Protein AF-A0A7C2KYA3-F1 (afdb_monomer_lite)

Secondary structure (DSSP, 8-state):
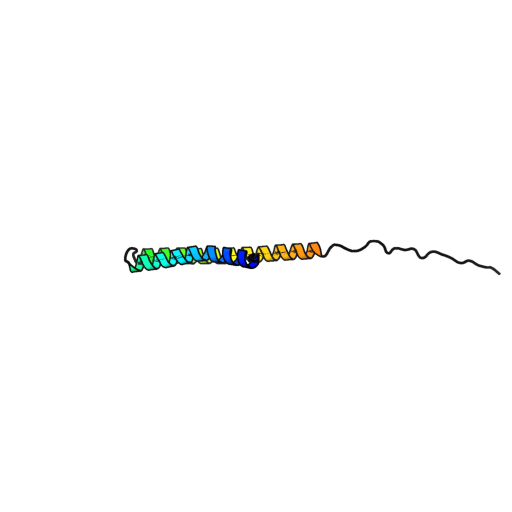-PPPHHHHHHHHHHHHHHHHHHHHHHHHHHHHTTSS-HHHHHHHHHHHHHHHHHHHHHHHHHHHHHHHHHHHHHHHHT---------------------

Foldseek 3Di:
DDDDPVRVLVVVLVVVLVVLVVVLVVLVVCVVVVVADPVRSVVSNVVSVVVSVVSVVVSVVVVVVVVVVVVVVVVVVVPPDDDPPPPDDDDDDDDDDDD

Sequence (99 aa):
MLMSVRDRVRAMLKARLKEVDERIKEAVERYRRGELDRESYIRLRCELELEKGRRVLENLRRMLAGRRSLAEQRDSSQVVHQDPHEVCSTYSAERSTSA

Structure (mmCIF, N/CA/C/O backbone):
data_AF-A0A7C2KYA3-F1
#
_entry.id   AF-A0A7C2KYA3-F1
#
loop_
_atom_site.group_PDB
_atom_site.id
_atom_site.type_symbol
_atom_site.label_atom_id
_atom_site.label_alt_id
_atom_site.label_comp_id
_atom_site.label_asym_id
_atom_site.label_entity_id
_atom_site.label_seq_id
_atom_site.pdbx_PDB_ins_code
_atom_site.Cartn_x
_atom_site.Cartn_y
_atom_site.Cartn_z
_atom_site.occupancy
_atom_site.B_iso_or_equiv
_atom_site.auth_seq_id
_atom_site.auth_comp_id
_atom_site.auth_asym_id
_atom_site.auth_atom_id
_atom_site.pdbx_PDB_model_num
ATOM 1 N N . MET A 1 1 ? -1.759 -16.303 -27.218 1.00 51.50 1 MET A N 1
ATOM 2 C 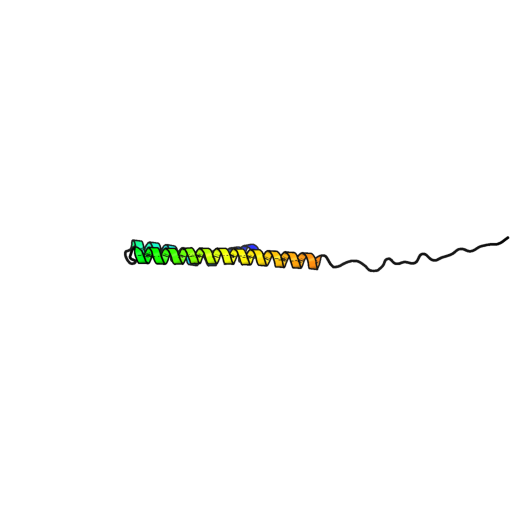CA . MET A 1 1 ? -1.189 -14.970 -27.523 1.00 51.50 1 MET A CA 1
ATOM 3 C C . MET A 1 1 ? 0.071 -14.783 -26.691 1.00 51.50 1 MET A C 1
ATOM 5 O O . MET A 1 1 ? -0.016 -14.879 -25.474 1.00 51.50 1 MET A O 1
ATOM 9 N N . LEU A 1 2 ? 1.234 -14.586 -27.315 1.00 61.53 2 LEU A N 1
ATOM 10 C CA . LEU A 1 2 ? 2.483 -14.309 -26.595 1.00 61.53 2 LEU A CA 1
ATOM 11 C C . LEU A 1 2 ? 2.440 -12.868 -26.065 1.00 61.53 2 LEU A C 1
ATOM 13 O O . LEU A 1 2 ? 2.302 -11.931 -26.849 1.00 61.53 2 LEU A O 1
ATOM 17 N N . MET A 1 3 ? 2.516 -12.684 -24.743 1.00 71.44 3 MET A N 1
ATOM 18 C CA . MET A 1 3 ? 2.611 -11.346 -24.147 1.00 71.44 3 MET A CA 1
ATOM 19 C C . MET A 1 3 ? 3.895 -10.663 -24.614 1.00 71.44 3 MET A C 1
ATOM 21 O O . MET A 1 3 ? 4.974 -11.259 -24.557 1.00 71.44 3 MET A O 1
ATOM 25 N N . SER A 1 4 ? 3.795 -9.397 -25.024 1.00 86.38 4 SER A N 1
ATOM 26 C CA . SER A 1 4 ? 4.982 -8.620 -25.368 1.00 86.38 4 SER A CA 1
ATOM 27 C C . SER A 1 4 ? 5.889 -8.456 -24.141 1.00 86.38 4 SER A C 1
ATOM 29 O O . SER A 1 4 ? 5.427 -8.431 -22.995 1.00 86.38 4 SER A O 1
ATOM 31 N N . VAL A 1 5 ? 7.194 -8.281 -24.365 1.00 77.81 5 VAL A N 1
ATOM 32 C CA . VAL A 1 5 ? 8.160 -7.988 -23.288 1.00 77.81 5 VAL A CA 1
ATOM 33 C C . VAL A 1 5 ? 7.715 -6.766 -22.474 1.00 77.81 5 VAL A C 1
ATOM 35 O O . VAL A 1 5 ? 7.824 -6.756 -21.249 1.00 77.81 5 VAL A O 1
ATOM 38 N N . ARG A 1 6 ? 7.120 -5.765 -23.138 1.00 80.19 6 ARG A N 1
ATOM 39 C CA . ARG A 1 6 ? 6.552 -4.571 -22.499 1.00 80.19 6 ARG A CA 1
ATOM 40 C C . ARG A 1 6 ? 5.420 -4.923 -21.535 1.00 80.19 6 ARG A C 1
ATOM 42 O O . ARG A 1 6 ? 5.384 -4.391 -20.426 1.00 80.19 6 ARG A O 1
ATOM 49 N N . ASP A 1 7 ? 4.519 -5.815 -21.933 1.00 83.94 7 ASP A N 1
ATOM 50 C CA . ASP A 1 7 ? 3.395 -6.233 -21.094 1.00 83.94 7 ASP A CA 1
ATOM 51 C C . ASP A 1 7 ? 3.859 -7.085 -19.916 1.00 83.94 7 ASP A C 1
ATOM 53 O O . ASP A 1 7 ? 3.352 -6.919 -18.808 1.00 83.94 7 ASP A O 1
ATOM 57 N N . ARG A 1 8 ? 4.881 -7.925 -20.114 1.00 82.50 8 ARG A N 1
ATOM 58 C CA . ARG A 1 8 ? 5.510 -8.696 -19.033 1.00 82.50 8 ARG A CA 1
ATOM 59 C C . ARG A 1 8 ? 6.166 -7.784 -17.996 1.00 82.50 8 ARG A C 1
ATOM 61 O O . ARG A 1 8 ? 5.922 -7.943 -16.802 1.00 82.50 8 ARG A O 1
ATOM 68 N N . VAL A 1 9 ? 6.930 -6.783 -18.440 1.00 79.94 9 VAL A N 1
ATOM 69 C CA . VAL A 1 9 ? 7.529 -5.775 -17.549 1.00 79.94 9 VAL A CA 1
ATOM 70 C C . VAL A 1 9 ? 6.437 -4.993 -16.821 1.00 79.94 9 VAL A C 1
ATOM 72 O O . VAL A 1 9 ? 6.479 -4.872 -15.599 1.00 79.94 9 VAL A O 1
ATOM 75 N N . ARG A 1 10 ? 5.403 -4.525 -17.529 1.00 82.31 10 ARG A N 1
ATOM 76 C CA . ARG A 1 10 ? 4.269 -3.815 -16.919 1.00 82.31 10 ARG A CA 1
ATOM 77 C C . ARG A 1 10 ? 3.551 -4.671 -15.871 1.00 82.31 10 ARG A C 1
ATOM 79 O O . ARG A 1 10 ? 3.208 -4.154 -14.810 1.00 82.31 10 ARG A O 1
ATOM 86 N N . ALA A 1 11 ? 3.339 -5.955 -16.147 1.00 83.19 11 ALA A N 1
ATOM 87 C CA . ALA A 1 11 ? 2.719 -6.889 -15.214 1.00 83.19 11 ALA A CA 1
ATOM 88 C C . ALA A 1 11 ? 3.574 -7.081 -13.954 1.00 83.19 11 ALA A C 1
ATOM 90 O O . ALA A 1 11 ? 3.045 -6.991 -12.850 1.00 83.19 11 ALA A O 1
ATOM 91 N N . MET A 1 12 ? 4.893 -7.244 -14.099 1.00 80.69 12 MET A N 1
ATOM 92 C CA . MET A 1 12 ? 5.811 -7.357 -12.959 1.00 80.69 12 MET A CA 1
ATOM 93 C C . MET A 1 12 ? 5.825 -6.095 -12.089 1.00 80.69 12 MET A C 1
ATOM 95 O O . MET A 1 12 ? 5.752 -6.189 -10.863 1.00 80.69 12 MET A O 1
ATOM 99 N N . LEU A 1 13 ? 5.880 -4.912 -12.712 1.00 81.38 13 LEU A N 1
ATOM 100 C CA . LEU A 1 13 ? 5.859 -3.635 -11.993 1.00 81.38 13 LEU A CA 1
ATOM 101 C C . LEU A 1 13 ? 4.544 -3.454 -11.220 1.00 81.38 13 LEU A C 1
ATOM 103 O O . LEU A 1 13 ? 4.568 -3.027 -10.067 1.00 81.38 13 LEU A O 1
ATOM 107 N N . LYS A 1 14 ? 3.406 -3.825 -11.823 1.00 82.38 14 LYS A N 1
ATOM 108 C CA . LYS A 1 14 ? 2.088 -3.776 -11.172 1.00 82.38 14 LYS A CA 1
ATOM 109 C C . LYS A 1 14 ? 1.947 -4.801 -10.049 1.00 82.38 14 LYS A C 1
ATOM 111 O O . LYS A 1 14 ? 1.417 -4.458 -8.999 1.00 82.38 14 LYS A O 1
ATOM 116 N N . ALA A 1 15 ? 2.428 -6.030 -10.238 1.00 80.75 15 ALA A N 1
ATOM 117 C CA . ALA A 1 15 ? 2.327 -7.090 -9.235 1.00 80.75 15 ALA A CA 1
ATOM 118 C C . ALA A 1 15 ? 3.029 -6.703 -7.924 1.00 80.75 15 ALA A C 1
ATOM 120 O O . ALA A 1 15 ? 2.453 -6.860 -6.850 1.00 80.75 15 ALA A O 1
ATOM 121 N N . ARG A 1 16 ? 4.221 -6.094 -8.019 1.00 78.94 16 ARG A N 1
ATOM 122 C CA . ARG A 1 16 ? 4.964 -5.581 -6.855 1.00 78.94 16 ARG A CA 1
ATOM 123 C C . ARG A 1 16 ? 4.241 -4.465 -6.098 1.00 78.94 16 ARG A C 1
ATOM 125 O O . ARG A 1 16 ? 4.512 -4.283 -4.917 1.00 78.94 16 ARG A O 1
ATOM 132 N N . LEU A 1 17 ? 3.369 -3.700 -6.748 1.00 91.38 17 LEU A N 1
ATOM 133 C CA . LEU A 1 17 ? 2.583 -2.655 -6.081 1.00 91.38 17 LEU A CA 1
ATOM 134 C C . LEU A 1 17 ? 1.288 -3.215 -5.495 1.00 91.38 17 LEU A C 1
ATOM 136 O O . LEU A 1 17 ? 0.923 -2.852 -4.382 1.00 91.38 17 LEU A O 1
ATOM 140 N N . LYS A 1 18 ? 0.660 -4.163 -6.202 1.00 92.12 18 LYS A N 1
ATOM 141 C CA . LYS A 1 18 ? -0.588 -4.806 -5.783 1.00 92.12 18 LYS A CA 1
ATOM 142 C C . LYS A 1 18 ? -0.474 -5.439 -4.397 1.00 92.12 18 LYS A C 1
ATOM 144 O O . LYS A 1 18 ? -1.383 -5.301 -3.597 1.00 92.12 18 LYS A O 1
ATOM 149 N N . GLU A 1 19 ? 0.641 -6.099 -4.100 1.00 92.31 19 GLU A N 1
ATOM 150 C CA . GLU A 1 19 ? 0.881 -6.696 -2.780 1.00 92.31 19 GLU A CA 1
ATOM 151 C C . GLU A 1 19 ? 0.808 -5.660 -1.644 1.00 92.31 19 GLU A C 1
ATOM 153 O O . GLU A 1 19 ? 0.167 -5.897 -0.623 1.00 92.31 19 GLU A O 1
ATOM 158 N N . VAL A 1 20 ? 1.422 -4.487 -1.831 1.00 94.81 20 VAL A N 1
ATOM 159 C CA . VAL A 1 20 ? 1.376 -3.413 -0.828 1.00 94.81 20 VAL A CA 1
ATOM 160 C C . VAL A 1 20 ? -0.024 -2.811 -0.750 1.00 94.81 20 VAL A C 1
ATOM 162 O O . VAL A 1 20 ? -0.503 -2.535 0.345 1.00 94.81 20 VAL A O 1
ATOM 165 N N . ASP A 1 21 ? -0.709 -2.666 -1.886 1.00 95.38 21 ASP A N 1
ATOM 166 C CA . ASP A 1 21 ? -2.097 -2.195 -1.922 1.00 95.38 21 ASP A CA 1
ATOM 167 C C . ASP A 1 21 ? -3.051 -3.134 -1.165 1.00 95.38 21 ASP A C 1
ATOM 169 O O . ASP A 1 21 ? -3.939 -2.660 -0.458 1.00 95.38 21 ASP A O 1
ATOM 173 N N . GLU A 1 22 ? -2.864 -4.453 -1.260 1.00 96.94 22 GLU A N 1
ATOM 174 C CA . GLU A 1 22 ? -3.665 -5.414 -0.493 1.00 96.94 22 GLU A CA 1
ATOM 175 C C . GLU A 1 22 ? -3.357 -5.342 1.009 1.00 96.94 22 GLU A C 1
ATOM 177 O O . GLU A 1 22 ? -4.288 -5.293 1.810 1.00 96.94 22 GLU A O 1
ATOM 182 N N . ARG A 1 23 ? -2.085 -5.208 1.410 1.00 96.88 23 ARG A N 1
ATOM 183 C CA . ARG A 1 23 ? -1.714 -5.001 2.828 1.00 96.88 23 ARG A CA 1
ATOM 184 C C . ARG A 1 23 ? -2.312 -3.713 3.401 1.00 96.88 23 ARG A C 1
ATOM 186 O O . ARG A 1 23 ? -2.723 -3.670 4.557 1.00 96.88 23 ARG A O 1
ATOM 193 N N . ILE A 1 24 ? -2.385 -2.660 2.589 1.00 97.25 24 ILE A N 1
ATOM 194 C CA . ILE A 1 24 ? -3.046 -1.401 2.945 1.00 97.25 24 ILE A CA 1
ATOM 195 C C . ILE A 1 24 ? -4.541 -1.616 3.182 1.00 97.25 24 ILE A C 1
ATOM 197 O O . ILE A 1 24 ? -5.066 -1.152 4.194 1.00 97.25 24 ILE A O 1
ATOM 201 N N . LYS A 1 25 ? -5.227 -2.312 2.268 1.00 97.88 25 LYS A N 1
ATOM 202 C CA . LYS A 1 25 ? -6.651 -2.631 2.433 1.00 97.88 25 LYS A CA 1
ATOM 203 C C . LYS A 1 25 ? -6.883 -3.468 3.682 1.00 97.88 25 LYS A C 1
ATOM 205 O O . LYS A 1 25 ? -7.788 -3.164 4.448 1.00 97.88 25 LYS A O 1
ATOM 210 N N . GLU A 1 26 ? -6.046 -4.470 3.920 1.00 97.75 26 GLU A N 1
ATOM 211 C CA . GLU A 1 26 ? -6.135 -5.309 5.111 1.00 97.75 26 GLU A CA 1
ATOM 212 C C . GLU A 1 26 ? -5.975 -4.484 6.394 1.00 97.75 26 GLU A C 1
ATOM 214 O O . GLU A 1 26 ? -6.782 -4.621 7.308 1.00 97.75 26 GLU A O 1
ATOM 219 N N . ALA A 1 27 ? -5.009 -3.561 6.451 1.00 97.88 27 ALA A N 1
ATOM 220 C CA . ALA A 1 27 ? -4.848 -2.660 7.594 1.00 97.88 27 ALA A CA 1
ATOM 221 C C . ALA A 1 27 ? -6.101 -1.799 7.847 1.00 97.88 27 ALA A C 1
ATOM 223 O O . ALA A 1 27 ? -6.494 -1.608 8.999 1.00 97.88 27 ALA A O 1
ATOM 224 N N . VAL A 1 28 ? -6.749 -1.307 6.782 1.00 98.00 28 VAL A N 1
ATOM 225 C CA . VAL A 1 28 ? -8.016 -0.560 6.873 1.00 98.00 28 VAL A CA 1
ATOM 226 C C . VAL A 1 28 ? -9.135 -1.439 7.427 1.00 98.00 28 VAL A C 1
ATOM 228 O O . VAL A 1 28 ? -9.862 -1.009 8.321 1.00 98.00 28 VAL A O 1
ATOM 231 N N . GLU A 1 29 ? -9.274 -2.665 6.929 1.00 98.38 29 GLU A N 1
ATOM 232 C CA . GLU A 1 29 ? -10.319 -3.587 7.379 1.00 98.38 29 GLU A CA 1
ATOM 233 C C . GLU A 1 29 ? -10.109 -4.033 8.829 1.00 98.38 29 GLU A C 1
ATOM 235 O O . GLU A 1 29 ? -11.061 -4.048 9.608 1.00 98.38 29 GLU A O 1
ATOM 240 N N . ARG A 1 30 ? -8.866 -4.301 9.238 1.00 98.00 30 ARG A N 1
ATOM 241 C CA . ARG A 1 30 ? -8.526 -4.616 10.634 1.00 98.00 30 ARG A CA 1
ATOM 242 C C . ARG A 1 30 ? -8.857 -3.460 11.577 1.00 98.00 30 ARG A C 1
ATOM 244 O O . ARG A 1 30 ? -9.450 -3.680 12.629 1.00 98.00 30 ARG A O 1
ATOM 251 N N . TYR A 1 31 ? -8.547 -2.224 11.180 1.00 98.12 31 TYR A N 1
ATOM 252 C CA . TYR A 1 31 ? -8.940 -1.034 11.938 1.00 98.12 31 TYR A CA 1
ATOM 253 C C . TYR A 1 31 ? -10.466 -0.895 12.038 1.00 98.12 31 TYR A C 1
ATOM 255 O O . TYR A 1 31 ? -10.997 -0.680 13.125 1.00 98.12 31 TYR A O 1
ATOM 263 N N . ARG A 1 32 ? -11.193 -1.090 10.929 1.00 97.50 32 ARG A N 1
ATOM 264 C CA . ARG A 1 32 ? -12.668 -1.047 10.904 1.00 97.50 32 ARG A CA 1
ATOM 265 C C . ARG A 1 32 ? -13.317 -2.079 11.822 1.00 97.50 32 ARG A C 1
ATOM 267 O O . ARG A 1 32 ? -14.343 -1.783 12.422 1.00 97.50 32 ARG A O 1
ATOM 274 N N . ARG A 1 33 ? -12.726 -3.270 11.934 1.00 98.25 33 ARG A N 1
ATOM 275 C CA . ARG A 1 33 ? -13.187 -4.340 12.833 1.00 98.25 33 ARG A CA 1
ATOM 276 C C . ARG A 1 33 ? -12.805 -4.116 14.299 1.00 98.25 33 ARG A C 1
ATOM 278 O O . ARG A 1 33 ? -13.225 -4.893 15.147 1.00 98.25 33 ARG A O 1
ATOM 285 N N . GLY A 1 34 ? -12.016 -3.084 14.605 1.00 97.12 34 GLY A N 1
ATOM 286 C CA . GLY A 1 34 ? -11.505 -2.828 15.953 1.00 97.12 34 GLY A CA 1
ATOM 287 C C . GLY A 1 34 ? -10.357 -3.754 16.372 1.00 97.12 34 GLY A C 1
ATOM 288 O O . GLY A 1 34 ? -9.967 -3.750 17.533 1.00 97.12 34 GLY A O 1
ATOM 289 N N . GLU A 1 35 ? -9.787 -4.523 15.440 1.00 97.56 35 GLU A N 1
ATOM 290 C CA . GLU A 1 35 ? -8.635 -5.411 15.677 1.00 97.56 35 GLU A CA 1
ATOM 291 C C . GLU A 1 35 ? -7.304 -4.642 15.749 1.00 97.56 35 GLU A C 1
ATOM 293 O O . GLU A 1 35 ? -6.253 -5.215 16.041 1.00 97.56 35 GLU A O 1
ATOM 298 N N . LEU A 1 36 ? -7.330 -3.351 15.416 1.00 96.38 36 LEU A N 1
ATOM 299 C CA . LEU A 1 36 ? -6.184 -2.456 15.43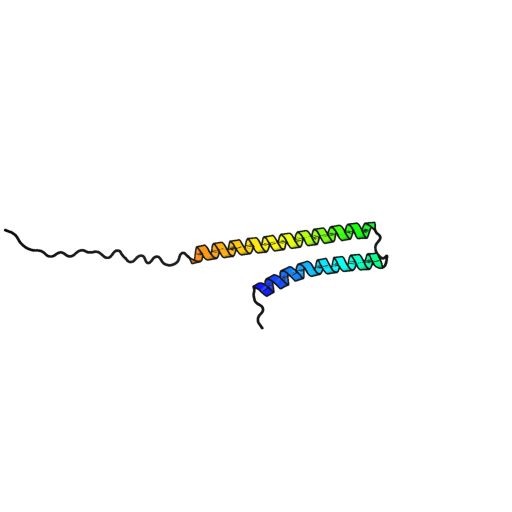0 1.00 96.38 36 LEU A CA 1
ATOM 300 C C . LEU A 1 36 ? -6.619 -1.127 16.044 1.00 96.38 36 LEU A C 1
ATOM 302 O O . LEU A 1 36 ? -7.608 -0.540 15.604 1.00 96.38 36 LEU A O 1
ATOM 306 N N . ASP A 1 37 ? -5.894 -0.642 17.048 1.00 97.75 37 ASP A N 1
ATOM 307 C CA . ASP A 1 37 ? -6.158 0.679 17.609 1.00 97.75 37 ASP A CA 1
ATOM 308 C C . ASP A 1 37 ? -5.718 1.788 16.638 1.00 97.75 37 ASP A C 1
ATOM 310 O O . ASP A 1 37 ? -5.007 1.563 15.652 1.00 97.75 37 ASP A O 1
ATOM 314 N N . ARG A 1 38 ? -6.156 3.019 16.916 1.00 97.50 38 ARG A N 1
ATOM 315 C CA . ARG A 1 38 ? -5.902 4.169 16.043 1.00 97.50 38 ARG A CA 1
ATOM 316 C C . ARG A 1 38 ? -4.411 4.454 15.858 1.00 97.50 38 ARG A C 1
ATOM 318 O O . ARG A 1 38 ? -4.012 4.795 14.746 1.00 97.50 38 ARG A O 1
ATOM 325 N N . GLU A 1 39 ? -3.606 4.360 16.911 1.00 98.19 39 GLU A N 1
ATOM 326 C CA . GLU A 1 39 ? -2.180 4.670 16.834 1.00 98.19 39 GLU A CA 1
ATOM 327 C C . GLU A 1 39 ? -1.446 3.601 16.022 1.00 98.19 39 GLU A C 1
ATOM 329 O O . GLU A 1 39 ? -0.720 3.930 15.077 1.00 98.19 39 GLU A O 1
ATOM 334 N N . SER A 1 40 ? -1.709 2.326 16.320 1.00 98.00 40 SER A N 1
ATOM 335 C CA . SER A 1 40 ? -1.149 1.196 15.576 1.00 98.00 40 SER A CA 1
ATOM 336 C C . SER A 1 40 ? -1.551 1.226 14.102 1.00 98.00 40 SER A C 1
ATOM 338 O O . SER A 1 40 ? -0.712 0.993 13.230 1.00 98.00 40 SER A O 1
ATOM 340 N N . TYR A 1 41 ? -2.803 1.581 13.797 1.00 98.31 41 TYR A N 1
ATOM 341 C CA . TYR A 1 41 ? -3.268 1.764 12.422 1.00 98.31 41 TYR A CA 1
ATOM 342 C C . TYR A 1 41 ? -2.511 2.874 11.695 1.00 98.31 41 TYR A C 1
ATOM 344 O O . TYR A 1 41 ? -2.028 2.648 10.587 1.00 98.31 41 TYR A O 1
ATOM 352 N N . ILE A 1 42 ? -2.373 4.058 12.301 1.00 98.31 42 ILE A N 1
ATOM 353 C CA . ILE A 1 42 ? -1.665 5.183 11.676 1.00 98.31 42 ILE A CA 1
ATOM 354 C C . ILE A 1 42 ? -0.205 4.811 11.409 1.00 98.31 42 ILE A C 1
ATOM 356 O O . ILE A 1 42 ? 0.289 5.036 10.303 1.00 98.31 42 ILE A O 1
ATOM 360 N N . ARG A 1 43 ? 0.471 4.198 12.387 1.00 98.38 43 ARG A N 1
ATOM 361 C CA . ARG A 1 43 ? 1.868 3.770 12.251 1.00 98.38 43 ARG A CA 1
ATOM 362 C C . ARG A 1 43 ? 2.034 2.775 11.102 1.00 98.38 43 ARG A C 1
ATOM 364 O O . ARG A 1 43 ? 2.815 3.028 10.185 1.00 98.38 43 ARG A O 1
ATOM 371 N N . LEU A 1 44 ? 1.223 1.716 11.093 1.00 98.00 44 LEU A N 1
ATOM 372 C CA . LEU A 1 44 ? 1.229 0.704 10.037 1.00 98.00 44 LEU A CA 1
ATOM 373 C C . LEU A 1 44 ? 0.910 1.311 8.660 1.00 98.00 44 LEU A C 1
ATOM 375 O O . LEU A 1 44 ? 1.560 0.988 7.666 1.00 98.00 44 LEU A O 1
ATOM 379 N N . ARG A 1 45 ? -0.067 2.224 8.583 1.00 97.81 45 ARG A N 1
ATOM 380 C CA . ARG A 1 45 ? -0.442 2.908 7.338 1.00 97.81 45 ARG A CA 1
ATOM 381 C C . ARG A 1 45 ? 0.725 3.718 6.776 1.00 97.81 45 ARG A C 1
ATOM 383 O O . ARG A 1 45 ? 0.987 3.629 5.577 1.00 97.81 45 ARG A O 1
ATOM 390 N N . CYS A 1 46 ? 1.426 4.471 7.623 1.00 98.06 46 CYS A N 1
ATOM 391 C CA . CYS A 1 46 ? 2.602 5.248 7.236 1.00 98.06 46 CYS A CA 1
ATOM 392 C C . CYS A 1 46 ? 3.730 4.350 6.718 1.00 98.06 46 CYS A C 1
ATOM 394 O O . CYS A 1 46 ? 4.308 4.634 5.669 1.00 98.06 46 CYS A O 1
ATOM 396 N N . GLU A 1 47 ? 4.020 3.247 7.409 1.00 98.06 47 GLU A N 1
ATOM 397 C CA . GLU A 1 47 ? 5.047 2.289 6.987 1.00 98.06 47 GLU A CA 1
ATOM 398 C C . GLU A 1 47 ? 4.744 1.688 5.609 1.00 98.06 47 GLU A C 1
ATOM 400 O O . GLU A 1 47 ? 5.628 1.642 4.746 1.00 98.06 47 GLU A O 1
ATOM 405 N N . LEU A 1 48 ? 3.489 1.293 5.375 1.00 97.69 48 LEU A N 1
ATOM 406 C CA . LEU A 1 48 ? 3.038 0.731 4.101 1.00 97.69 48 LEU A CA 1
ATOM 407 C C . LEU A 1 48 ? 3.091 1.752 2.956 1.00 97.69 48 LEU A C 1
ATOM 409 O O . LEU A 1 48 ? 3.530 1.415 1.856 1.00 97.69 48 LEU A O 1
ATOM 413 N N . GLU A 1 49 ? 2.691 3.005 3.191 1.00 97.25 49 GLU A N 1
ATOM 414 C CA . GLU A 1 49 ? 2.774 4.057 2.167 1.00 97.25 49 GLU A CA 1
ATOM 415 C C . GLU A 1 49 ? 4.227 4.421 1.832 1.00 97.25 49 GLU A C 1
ATOM 417 O O . GLU A 1 49 ? 4.583 4.585 0.661 1.00 97.25 49 GLU A O 1
ATOM 422 N N . LEU A 1 50 ? 5.110 4.460 2.835 1.00 97.69 50 LEU A N 1
ATOM 423 C CA . LEU A 1 50 ? 6.544 4.633 2.607 1.00 97.69 50 LEU A CA 1
ATOM 424 C C . LEU A 1 50 ? 7.132 3.463 1.811 1.00 97.69 50 LEU A C 1
ATOM 426 O O . LEU A 1 50 ? 7.935 3.674 0.898 1.00 97.69 50 LEU A O 1
ATOM 430 N N . GLU A 1 51 ? 6.734 2.227 2.119 1.00 96.31 51 GLU A N 1
ATOM 431 C CA . GLU A 1 51 ? 7.142 1.048 1.355 1.00 96.31 51 GLU A CA 1
ATOM 432 C C . GLU A 1 51 ? 6.680 1.134 -0.104 1.00 96.31 51 GLU A C 1
ATOM 434 O O . GLU A 1 51 ? 7.481 0.916 -1.019 1.00 96.31 51 GLU A O 1
ATOM 439 N N . LYS A 1 52 ? 5.424 1.525 -0.336 1.00 95.25 52 LYS A N 1
ATOM 440 C CA . LYS A 1 52 ? 4.879 1.747 -1.678 1.00 95.25 52 LYS A CA 1
ATOM 441 C C . LYS A 1 52 ? 5.698 2.784 -2.444 1.00 95.25 52 LYS A C 1
ATOM 443 O O . LYS A 1 52 ? 6.110 2.518 -3.574 1.00 95.25 52 LYS A O 1
ATOM 448 N N . GLY A 1 53 ? 6.008 3.919 -1.814 1.00 95.12 53 GLY A N 1
ATOM 449 C CA . GLY A 1 53 ? 6.869 4.956 -2.384 1.00 95.12 53 GLY A CA 1
ATOM 450 C C . GLY A 1 53 ? 8.255 4.429 -2.773 1.00 95.12 53 GLY A C 1
ATOM 451 O O . GLY A 1 53 ? 8.709 4.652 -3.898 1.00 95.12 53 GLY A O 1
ATOM 452 N N . ARG A 1 54 ? 8.903 3.646 -1.896 1.00 95.44 54 ARG A N 1
ATOM 453 C CA . ARG A 1 54 ? 10.197 3.000 -2.193 1.00 95.44 54 ARG A CA 1
ATOM 454 C C . ARG A 1 54 ? 10.111 2.063 -3.401 1.00 95.44 54 ARG A C 1
ATOM 456 O O . ARG A 1 54 ? 10.966 2.145 -4.283 1.00 95.44 54 ARG A O 1
ATOM 463 N N . ARG A 1 55 ? 9.075 1.218 -3.481 1.00 93.38 55 ARG A N 1
ATOM 464 C CA . ARG A 1 55 ? 8.866 0.297 -4.616 1.00 93.38 55 ARG A CA 1
ATOM 465 C C . ARG A 1 55 ? 8.638 1.061 -5.929 1.00 93.38 55 ARG A C 1
ATOM 467 O O . ARG A 1 55 ? 9.187 0.677 -6.960 1.00 93.38 55 ARG A O 1
ATOM 474 N N . VAL A 1 56 ? 7.885 2.165 -5.906 1.00 91.75 56 VAL A N 1
ATOM 475 C CA . VAL A 1 56 ? 7.692 3.036 -7.083 1.00 91.75 56 VAL A CA 1
ATOM 476 C C . VAL A 1 56 ? 9.014 3.657 -7.539 1.00 91.75 56 VAL A C 1
ATOM 478 O O . VAL A 1 56 ? 9.338 3.598 -8.726 1.00 91.75 56 VAL A O 1
ATOM 481 N N . LEU A 1 57 ? 9.810 4.206 -6.619 1.00 93.50 57 LEU A N 1
ATOM 482 C CA . LEU A 1 57 ? 11.113 4.788 -6.952 1.00 93.50 57 LEU A CA 1
ATOM 483 C C . LEU A 1 57 ? 12.077 3.749 -7.534 1.00 93.50 57 LEU A C 1
ATOM 485 O O . LEU A 1 57 ? 12.766 4.027 -8.515 1.00 93.50 57 LEU A O 1
ATOM 489 N N . GLU A 1 58 ? 12.113 2.541 -6.971 1.00 91.31 58 GLU A N 1
ATOM 490 C CA . GLU A 1 58 ? 12.924 1.445 -7.503 1.00 91.31 58 GLU A CA 1
ATOM 491 C C . GLU A 1 58 ? 12.491 1.064 -8.927 1.00 91.31 58 GLU A C 1
ATOM 493 O O . GLU A 1 58 ? 13.330 0.927 -9.821 1.00 91.31 58 GLU A O 1
ATOM 498 N N . ASN A 1 59 ? 11.182 0.958 -9.161 1.00 89.44 59 ASN A N 1
ATOM 499 C CA . ASN A 1 59 ? 10.619 0.693 -10.481 1.00 89.44 59 ASN A CA 1
ATOM 500 C C . ASN A 1 59 ? 11.061 1.751 -11.507 1.00 89.44 59 ASN A C 1
ATOM 502 O O . ASN A 1 59 ? 11.524 1.399 -12.593 1.00 89.44 59 ASN A O 1
ATOM 506 N N . LEU A 1 60 ? 10.992 3.037 -11.149 1.00 86.81 60 LEU A N 1
ATOM 507 C CA . LEU A 1 60 ? 11.448 4.135 -12.006 1.00 86.81 60 LEU A CA 1
ATOM 508 C C . LEU A 1 60 ? 12.955 4.064 -12.286 1.00 86.81 60 LEU A C 1
ATOM 510 O O . LEU A 1 60 ? 13.370 4.202 -13.437 1.00 86.81 60 LEU A O 1
ATOM 514 N N . ARG A 1 61 ? 13.782 3.784 -11.269 1.00 88.56 61 ARG A N 1
ATOM 515 C CA . ARG A 1 61 ? 15.236 3.611 -11.442 1.00 88.56 61 ARG A CA 1
ATOM 516 C C . ARG A 1 61 ? 15.563 2.475 -12.407 1.00 88.56 61 ARG A C 1
ATOM 518 O O . ARG A 1 61 ? 16.383 2.663 -13.300 1.00 88.56 61 ARG A O 1
ATOM 525 N N . ARG A 1 62 ? 14.892 1.326 -12.278 1.00 84.81 62 ARG A N 1
ATOM 526 C CA . ARG A 1 62 ? 15.069 0.178 -13.186 1.00 84.81 62 ARG A CA 1
ATOM 527 C C . ARG A 1 62 ? 14.674 0.525 -14.621 1.00 84.81 62 ARG A C 1
ATOM 529 O O . ARG A 1 62 ? 15.381 0.153 -15.553 1.00 84.81 62 ARG A O 1
ATOM 536 N N . MET A 1 63 ? 13.590 1.280 -14.806 1.00 82.38 63 MET A N 1
ATOM 537 C CA . MET A 1 63 ? 13.184 1.760 -16.131 1.00 82.38 63 MET A CA 1
ATOM 538 C C . MET A 1 63 ? 14.213 2.719 -16.745 1.00 82.38 63 MET A C 1
ATOM 540 O O . MET A 1 63 ? 14.499 2.627 -17.938 1.00 82.38 63 MET A O 1
ATOM 544 N N . LEU A 1 64 ? 14.789 3.621 -15.944 1.00 81.88 64 LEU A N 1
ATOM 545 C CA . LEU A 1 64 ? 15.836 4.540 -16.396 1.00 81.88 64 LEU A CA 1
ATOM 546 C C . LEU A 1 64 ? 17.141 3.810 -16.738 1.00 81.88 64 LEU A C 1
ATOM 548 O O . LEU A 1 64 ? 17.742 4.112 -17.764 1.00 81.88 64 LEU A O 1
ATOM 552 N N . ALA A 1 65 ? 17.560 2.838 -15.923 1.00 79.12 65 ALA A N 1
ATOM 553 C CA . ALA A 1 65 ? 18.744 2.022 -16.192 1.00 79.12 65 ALA A CA 1
ATOM 554 C C . ALA A 1 65 ? 18.578 1.190 -17.474 1.00 79.12 65 ALA A C 1
ATOM 556 O O . ALA A 1 65 ? 19.452 1.204 -18.338 1.00 79.12 65 ALA A O 1
ATOM 557 N N . GLY A 1 66 ? 17.415 0.552 -17.653 1.00 74.50 66 GLY A N 1
ATOM 558 C CA . GLY A 1 66 ? 17.097 -0.180 -18.880 1.00 74.50 66 GLY A CA 1
ATOM 559 C C . GLY A 1 66 ? 17.101 0.710 -20.129 1.00 74.50 66 GLY A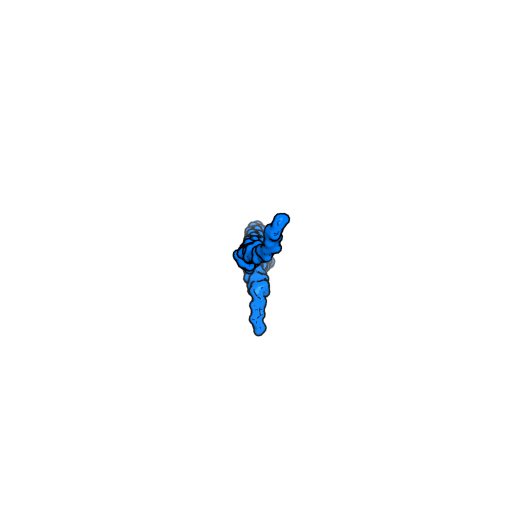 C 1
ATOM 560 O O . GLY A 1 66 ? 17.532 0.272 -21.189 1.00 74.50 66 GLY A O 1
ATOM 561 N N . ARG A 1 67 ? 16.685 1.981 -20.014 1.00 68.38 67 ARG A N 1
ATOM 562 C CA . ARG A 1 67 ? 16.778 2.952 -21.119 1.00 68.38 67 ARG A CA 1
ATOM 563 C C . ARG A 1 67 ? 18.218 3.291 -21.507 1.00 68.38 67 ARG A C 1
ATOM 565 O O . ARG A 1 67 ? 18.479 3.399 -22.698 1.00 68.38 67 ARG A O 1
ATOM 572 N N . ARG A 1 68 ? 19.127 3.465 -20.540 1.00 66.38 68 ARG A N 1
ATOM 573 C CA . ARG A 1 68 ? 20.543 3.776 -20.825 1.00 66.38 68 ARG A CA 1
ATOM 574 C C . ARG A 1 68 ? 21.249 2.607 -21.506 1.00 66.38 68 ARG A C 1
ATOM 576 O O . ARG A 1 68 ? 21.864 2.806 -22.541 1.00 66.38 68 ARG A O 1
ATOM 583 N N . SER A 1 69 ? 21.031 1.389 -21.010 1.00 61.19 69 SER A N 1
ATOM 584 C CA . SER A 1 69 ? 21.575 0.172 -21.625 1.00 61.19 69 SER A CA 1
ATOM 585 C C . SER A 1 69 ? 21.107 -0.020 -23.079 1.00 61.19 69 SER A C 1
ATOM 587 O O . SER A 1 6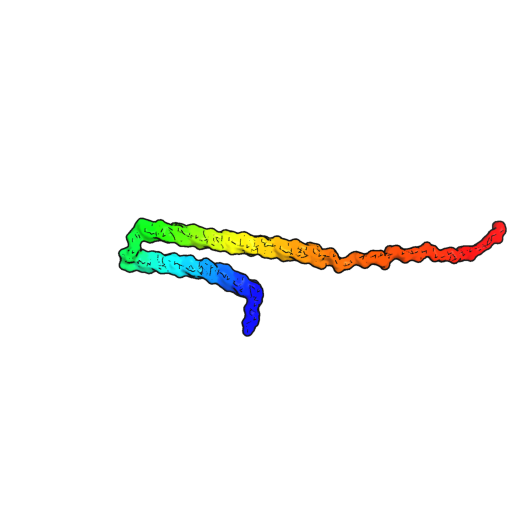9 ? 21.902 -0.391 -23.937 1.00 61.19 69 SER A O 1
ATOM 589 N N . LEU A 1 70 ? 19.843 0.299 -23.391 1.00 62.16 70 LEU A N 1
ATOM 590 C CA . LEU A 1 70 ? 19.333 0.268 -24.770 1.00 62.16 70 LEU A CA 1
ATOM 591 C C . LEU A 1 70 ? 19.913 1.380 -25.663 1.00 62.16 70 LEU A C 1
ATOM 593 O O . LEU A 1 70 ? 20.008 1.191 -26.874 1.00 62.16 70 LEU A O 1
ATOM 597 N N . ALA A 1 71 ? 20.265 2.535 -25.092 1.00 60.16 71 ALA A N 1
ATOM 598 C CA . ALA A 1 71 ? 20.911 3.622 -25.825 1.00 60.16 71 ALA A CA 1
ATOM 599 C C . ALA A 1 71 ? 22.373 3.274 -26.165 1.00 60.16 71 ALA A C 1
ATOM 601 O O . ALA A 1 71 ? 22.770 3.399 -27.317 1.00 60.16 71 ALA A O 1
ATOM 602 N N . GLU A 1 72 ? 23.124 2.722 -25.210 1.00 60.53 72 GLU A N 1
ATOM 603 C CA . GLU A 1 72 ? 24.517 2.277 -25.396 1.00 60.53 72 GLU A CA 1
ATOM 604 C C . GLU A 1 72 ? 24.637 1.120 -26.409 1.00 60.53 72 GLU A C 1
ATOM 606 O O . GLU A 1 72 ? 25.566 1.075 -27.218 1.00 60.53 72 GLU A O 1
ATOM 611 N N . GLN A 1 73 ? 23.663 0.202 -26.430 1.00 56.66 73 GLN A N 1
ATOM 612 C CA . GLN A 1 73 ? 23.593 -0.865 -27.437 1.00 56.66 73 GLN A CA 1
ATOM 613 C C . GLN A 1 73 ? 23.269 -0.346 -28.847 1.00 56.66 73 GLN A C 1
ATOM 615 O O . GLN A 1 73 ? 23.740 -0.922 -29.831 1.00 56.66 73 GLN A O 1
ATOM 620 N N . ARG A 1 74 ? 22.477 0.730 -28.965 1.00 55.56 74 ARG A N 1
ATOM 621 C CA . ARG A 1 74 ? 22.175 1.369 -30.256 1.00 55.56 74 ARG A CA 1
ATOM 622 C C . ARG A 1 74 ? 23.389 2.084 -30.840 1.00 55.56 74 ARG A C 1
ATOM 624 O O . ARG A 1 74 ? 23.651 1.887 -32.022 1.00 55.56 74 ARG A O 1
ATOM 631 N N . ASP A 1 75 ? 24.136 2.819 -30.021 1.00 57.56 75 ASP A N 1
ATOM 632 C CA . ASP A 1 75 ? 25.378 3.474 -30.456 1.00 57.56 75 ASP A CA 1
ATOM 633 C C . ASP A 1 75 ? 26.432 2.446 -30.882 1.00 57.56 75 ASP A C 1
ATOM 635 O O . ASP A 1 75 ? 27.081 2.606 -31.909 1.00 57.56 75 ASP A O 1
ATOM 639 N N . SER A 1 76 ? 26.536 1.323 -30.165 1.00 54.03 76 SER A N 1
ATOM 640 C CA . SER A 1 76 ? 27.481 0.249 -30.505 1.00 54.03 76 SER A CA 1
ATOM 641 C C . SER A 1 76 ? 27.096 -0.514 -31.784 1.00 54.03 76 SER A C 1
ATOM 643 O O . SER A 1 76 ? 27.962 -1.039 -32.477 1.00 54.03 76 SER A O 1
ATOM 645 N N . SER A 1 77 ? 25.803 -0.566 -32.127 1.00 55.78 77 SER A N 1
ATOM 646 C CA . SER A 1 77 ? 25.307 -1.217 -33.353 1.00 55.78 77 SER A CA 1
ATOM 647 C C . SER A 1 77 ? 25.375 -0.314 -34.592 1.00 55.78 77 SER A C 1
ATOM 649 O O . SER A 1 77 ? 25.179 -0.799 -35.702 1.00 55.78 77 SER A O 1
ATOM 651 N N . GLN A 1 78 ? 25.644 0.987 -34.429 1.00 52.69 78 GLN A N 1
ATOM 652 C CA . GLN A 1 78 ? 25.863 1.921 -35.542 1.00 52.69 78 GLN A CA 1
ATOM 653 C C . GLN A 1 78 ? 27.317 1.953 -36.039 1.00 52.69 78 GLN A C 1
ATOM 655 O O . GLN A 1 78 ? 27.600 2.615 -37.034 1.00 52.69 78 GLN A O 1
ATOM 660 N N . VAL A 1 79 ? 28.229 1.196 -35.418 1.00 52.22 79 VAL A N 1
ATOM 661 C CA . VAL A 1 79 ? 29.644 1.114 -35.816 1.00 52.22 79 VAL A CA 1
ATOM 662 C C . VAL A 1 79 ? 29.939 -0.208 -36.538 1.00 52.22 79 VAL A C 1
ATOM 664 O O . VAL A 1 79 ? 30.818 -0.954 -36.131 1.00 52.22 79 VAL A O 1
ATOM 667 N N . VAL A 1 80 ? 29.201 -0.542 -37.604 1.00 53.03 80 VAL A N 1
ATOM 668 C CA . VAL A 1 80 ? 29.609 -1.601 -38.554 1.00 53.03 80 VAL A CA 1
ATOM 669 C C . VAL A 1 80 ? 29.161 -1.249 -39.978 1.00 53.03 80 VAL A C 1
ATOM 671 O O . VAL A 1 80 ? 28.085 -1.648 -40.409 1.00 53.03 80 VAL A O 1
ATOM 674 N N . HIS A 1 81 ? 29.973 -0.442 -40.667 1.00 48.66 81 HIS A N 1
ATOM 675 C CA . HIS A 1 81 ? 30.466 -0.603 -42.051 1.00 48.66 81 HIS A CA 1
ATOM 676 C C . HIS A 1 81 ? 31.028 0.749 -42.521 1.00 48.66 81 HIS A C 1
ATOM 678 O O . HIS A 1 81 ? 30.318 1.592 -43.063 1.00 48.66 81 HIS A O 1
ATOM 684 N N . GLN A 1 82 ? 32.324 0.965 -42.306 1.00 45.44 82 GLN A N 1
ATOM 685 C CA . GLN A 1 82 ? 33.121 1.733 -43.257 1.00 45.44 82 GLN A CA 1
ATOM 686 C C . GLN A 1 82 ? 33.981 0.703 -43.979 1.00 45.44 82 GLN A C 1
ATOM 688 O O . GLN A 1 82 ? 34.895 0.132 -43.386 1.00 45.44 82 GLN A O 1
ATOM 693 N N . ASP A 1 83 ? 33.613 0.406 -45.224 1.00 45.44 83 ASP A N 1
ATOM 694 C CA . ASP A 1 83 ? 34.432 -0.403 -46.121 1.00 45.44 83 ASP A CA 1
ATOM 695 C C . ASP A 1 83 ? 35.801 0.273 -46.306 1.00 45.44 83 ASP A C 1
ATOM 697 O O . ASP A 1 83 ? 35.850 1.450 -46.668 1.00 45.44 83 ASP A O 1
ATOM 701 N N . PRO A 1 84 ? 36.928 -0.430 -46.093 1.00 49.06 84 PRO A N 1
ATOM 702 C CA . PRO A 1 84 ? 38.258 0.153 -46.251 1.00 49.06 84 PRO A CA 1
ATOM 703 C C . PRO A 1 84 ? 38.794 0.078 -47.694 1.00 49.06 84 PRO A C 1
ATOM 705 O O . PRO A 1 84 ? 40.001 0.167 -47.903 1.00 49.06 84 PRO A O 1
ATOM 708 N N . HIS A 1 85 ? 37.939 -0.083 -48.708 1.00 46.59 85 HIS A N 1
ATOM 709 C CA . HIS A 1 85 ? 38.373 -0.290 -50.093 1.00 46.59 85 HIS A CA 1
ATOM 710 C C . HIS A 1 85 ? 37.883 0.792 -51.061 1.00 46.59 85 HIS A C 1
ATOM 712 O O . HIS A 1 85 ? 37.160 0.500 -51.998 1.00 46.59 85 HIS A O 1
ATOM 718 N N . GLU A 1 86 ? 38.378 2.021 -50.907 1.00 47.38 86 GLU A N 1
ATOM 719 C CA . GLU A 1 86 ? 38.596 2.918 -52.053 1.00 47.38 86 GLU A CA 1
ATOM 720 C C . GLU A 1 86 ? 39.907 3.697 -51.875 1.00 47.38 86 GLU A C 1
ATOM 722 O O . GLU A 1 86 ? 39.945 4.895 -51.623 1.00 47.38 86 GLU A O 1
ATOM 727 N N . VAL A 1 87 ? 41.027 2.990 -52.028 1.00 46.25 87 VAL A N 1
ATOM 728 C CA . VAL A 1 87 ? 42.267 3.598 -52.527 1.00 46.25 87 VAL A CA 1
ATOM 729 C C . VAL A 1 87 ? 42.642 2.827 -53.786 1.00 46.25 87 VAL A C 1
ATOM 731 O O . VAL A 1 87 ? 43.514 1.962 -53.779 1.00 46.25 87 VAL A O 1
ATOM 734 N N . CYS A 1 88 ? 41.912 3.086 -54.875 1.00 36.62 88 CYS A N 1
ATOM 735 C CA . CYS A 1 88 ? 42.286 2.616 -56.203 1.00 36.62 88 CYS A CA 1
ATOM 736 C C . CYS A 1 88 ? 43.022 3.738 -56.939 1.00 36.62 88 CYS A C 1
ATOM 738 O O . CYS A 1 88 ? 42.429 4.650 -57.506 1.00 36.62 88 CYS A O 1
ATOM 740 N N . SER A 1 89 ? 44.347 3.654 -56.833 1.00 45.28 89 SER A N 1
ATOM 741 C CA . SER A 1 89 ? 45.352 4.022 -57.829 1.00 45.28 89 SER A CA 1
ATOM 742 C C . SER A 1 89 ? 44.806 4.454 -59.199 1.00 45.28 89 SER A C 1
ATOM 744 O O . SER A 1 89 ? 44.374 3.622 -59.995 1.00 45.28 89 SER A O 1
ATOM 746 N N . THR A 1 90 ? 44.945 5.736 -59.537 1.00 43.88 90 THR A N 1
ATOM 747 C CA . THR A 1 90 ? 44.989 6.175 -60.938 1.00 43.88 90 THR A CA 1
ATOM 748 C C . THR A 1 90 ? 46.442 6.429 -61.320 1.00 43.88 90 THR A C 1
ATOM 750 O O . THR A 1 90 ? 46.938 7.553 -61.249 1.00 43.88 90 THR A O 1
ATOM 753 N N . TYR A 1 91 ? 47.137 5.362 -61.709 1.00 38.78 91 TYR A N 1
ATOM 754 C CA . TYR A 1 91 ? 48.378 5.454 -62.471 1.00 38.78 91 TYR A CA 1
ATOM 755 C C . TYR A 1 91 ? 48.199 4.675 -63.771 1.00 38.78 91 TYR A C 1
ATOM 757 O O . TYR A 1 91 ? 48.039 3.458 -63.730 1.00 38.78 91 TYR A O 1
ATOM 765 N N . SER A 1 92 ? 48.190 5.392 -64.896 1.00 40.12 92 SER A N 1
ATOM 766 C CA . SER A 1 92 ? 48.643 5.009 -66.252 1.00 40.12 92 SER A CA 1
ATOM 767 C C . SER A 1 92 ? 48.304 6.204 -67.159 1.00 40.12 92 SER A C 1
ATOM 769 O O . SER A 1 92 ? 47.134 6.514 -67.329 1.00 40.12 92 SER A O 1
ATOM 771 N N . ALA A 1 93 ? 49.222 7.094 -67.541 1.00 46.91 93 ALA A N 1
ATOM 772 C CA . ALA A 1 93 ? 50.425 6.919 -68.361 1.00 46.91 93 ALA A CA 1
ATOM 773 C C . ALA A 1 93 ? 50.120 6.540 -69.823 1.00 46.91 93 ALA A C 1
ATOM 775 O O . ALA A 1 93 ? 50.042 5.364 -70.147 1.00 46.91 93 ALA A O 1
ATOM 776 N N . GL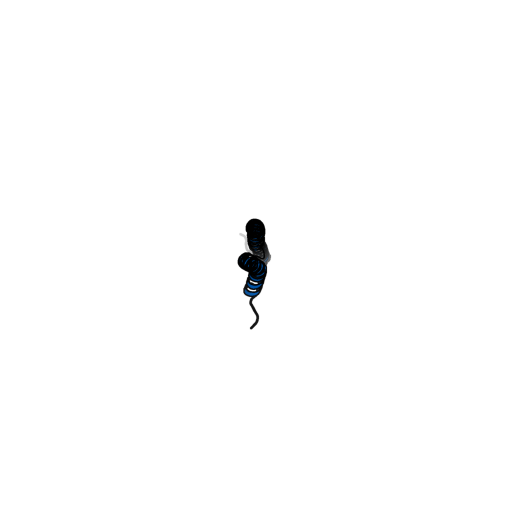U A 1 94 ? 50.089 7.548 -70.698 1.00 44.88 94 GLU A N 1
ATOM 777 C CA . GLU A 1 94 ? 50.470 7.462 -72.120 1.00 44.88 94 GLU A CA 1
ATOM 778 C C . GLU A 1 94 ? 51.314 8.728 -72.404 1.00 44.88 94 GLU A C 1
ATOM 780 O O . GLU A 1 94 ? 50.806 9.840 -72.313 1.00 44.88 94 GLU A O 1
ATOM 785 N N . ARG A 1 95 ? 52.660 8.693 -72.366 1.00 44.59 95 ARG A N 1
ATOM 786 C CA . ARG A 1 95 ? 53.603 8.419 -73.482 1.00 44.59 95 ARG A CA 1
ATOM 787 C C . ARG A 1 95 ? 53.074 8.909 -74.832 1.00 44.59 95 ARG A C 1
ATOM 789 O O . ARG A 1 95 ? 52.177 8.295 -75.387 1.00 44.59 95 ARG A O 1
ATOM 796 N N . SER A 1 96 ? 53.583 10.015 -75.378 1.00 46.00 96 SER A N 1
ATOM 797 C CA . SER A 1 96 ? 54.716 10.092 -76.337 1.00 46.00 96 SER A CA 1
ATOM 798 C C . SER A 1 96 ? 54.581 11.473 -77.029 1.00 46.00 96 SER A C 1
ATOM 800 O O . SER A 1 96 ? 53.457 11.942 -77.141 1.00 46.00 96 SER A O 1
ATOM 802 N N . THR A 1 97 ? 55.562 12.245 -77.506 1.00 42.56 97 THR A N 1
ATOM 803 C CA . THR A 1 97 ? 56.929 12.022 -78.009 1.00 42.56 97 THR A CA 1
ATOM 804 C C . THR A 1 97 ? 57.575 13.397 -78.265 1.00 42.56 97 THR A C 1
ATOM 806 O O . THR A 1 97 ? 56.876 14.364 -78.555 1.00 42.56 97 THR A O 1
ATOM 809 N N . SER A 1 98 ? 58.905 13.447 -78.178 1.00 42.06 98 SER A N 1
ATOM 810 C CA . SER A 1 98 ? 59.808 14.563 -78.491 1.00 42.06 98 SER A CA 1
ATOM 811 C C . SER A 1 98 ? 59.633 15.219 -79.869 1.00 42.06 98 SER A C 1
ATOM 813 O O . SER A 1 98 ? 59.427 14.513 -80.855 1.00 42.06 98 SER A O 1
ATOM 815 N N . ALA A 1 99 ? 59.895 16.530 -79.933 1.00 43.28 99 ALA A N 1
ATOM 816 C CA . ALA A 1 99 ? 60.958 17.150 -80.741 1.00 43.28 99 ALA A CA 1
ATOM 817 C C . ALA A 1 99 ? 61.290 18.534 -80.161 1.00 43.28 99 ALA A C 1
ATOM 819 O O . ALA A 1 99 ? 60.330 19.266 -79.832 1.00 43.28 99 ALA A O 1
#

pLDDT: mean 77.02, std 20.97, range [36.62, 98.38]

Radius of gyration: 32.5 Å; chains: 1; bounding box: 74×32×98 Å